Protein AF-W1Y6Z7-F1 (afdb_monomer_lite)

Organism: NCBI:txid408170

pLDDT: mean 93.5, std 11.77, range [43.53, 98.75]

Foldseek 3Di:
DCPPVNLVVVVCCLAVPQVVCCVPPVDRPVFPDDDLVLFWTWHDDPPDQQDIDIDGSDDDSFPPRCLVVDPPRHPSVVVVLVVSVSSCVSVVHDDDSVNDDDDGDDPVD

InterPro domains:
  IPR003763 CDP-diacylglycerol pyrophosphatase [PF02611] (7-109)
  IPR036265 HIT-like superfamily [G3DSA:3.30.428.30] (1-109)
  IPR036265 HIT-like superfamily [SSF54197] (7-109)

Sequence (109 aa):
KLTGEESDTLRKIVLEECLPNQQQNQNPSPCAEVKPNAGYVVLKDLNGPLQYLLMPTYRINGTESPLLTDPSTPNFFWLAWQARDFMSKKYGQSVPDRAVSLAINSRTG

Secondary structure (DSSP, 8-state):
---HHHHHHHHHIIIIIIHHHHHHHS--TTSSEEEGGGTEEEEE-SSSSS-EEEEESS---STT-GGGGSTTS--HHHHHHHTTHHHHHHHTSPPPGGG-------TT-

Structure (mmCIF, N/CA/C/O backbone):
data_AF-W1Y6Z7-F1
#
_entry.id   AF-W1Y6Z7-F1
#
loop_
_atom_site.group_PDB
_atom_site.id
_atom_site.type_symbol
_atom_site.label_atom_id
_atom_site.label_alt_id
_atom_site.label_comp_id
_atom_site.label_asym_id
_atom_site.label_entity_id
_atom_site.label_seq_id
_atom_site.pdbx_PDB_ins_code
_atom_site.Cartn_x
_atom_site.Cartn_y
_atom_site.Cartn_z
_atom_site.occupancy
_atom_site.B_iso_or_equiv
_atom_site.auth_seq_id
_atom_site.auth_comp_id
_atom_site.auth_asym_id
_atom_site.auth_atom_id
_atom_site.pdbx_PDB_model_num
ATOM 1 N N . LYS A 1 1 ? -8.276 14.444 -13.004 1.00 43.53 1 LYS A N 1
ATOM 2 C CA . LYS A 1 1 ? -6.934 14.436 -13.631 1.00 43.53 1 LYS A CA 1
ATOM 3 C C . LYS A 1 1 ? -5.960 14.725 -12.508 1.00 43.53 1 LYS A C 1
ATOM 5 O O . LYS A 1 1 ? -5.993 15.850 -12.034 1.00 43.53 1 LYS A O 1
ATOM 10 N N . LEU A 1 2 ? -5.217 13.726 -12.030 1.00 45.16 2 LEU A N 1
ATOM 11 C CA . LEU A 1 2 ? -4.187 13.998 -11.031 1.00 45.16 2 LEU A CA 1
ATOM 12 C C . LEU A 1 2 ? -3.097 14.816 -11.732 1.00 45.16 2 LEU A C 1
ATOM 14 O O . LEU A 1 2 ? -2.605 14.396 -12.783 1.00 45.16 2 LEU A O 1
ATOM 18 N N . THR A 1 3 ? -2.805 16.023 -11.260 1.00 46.84 3 THR A N 1
ATOM 19 C CA . THR A 1 3 ? -1.726 16.834 -11.847 1.00 46.84 3 THR A CA 1
ATOM 20 C C . THR A 1 3 ? -0.374 16.222 -11.465 1.00 46.84 3 THR A C 1
ATOM 22 O O . THR A 1 3 ? -0.271 15.443 -10.517 1.00 46.84 3 THR A O 1
ATOM 25 N N . GLY A 1 4 ? 0.693 16.541 -12.205 1.00 51.59 4 GLY A N 1
ATOM 26 C CA . GLY A 1 4 ? 2.041 16.035 -11.898 1.00 51.59 4 GLY A CA 1
ATOM 27 C C . GLY A 1 4 ? 2.518 16.348 -10.469 1.00 51.59 4 GLY A C 1
ATOM 28 O O . GLY A 1 4 ? 3.383 15.642 -9.961 1.00 51.59 4 GLY A O 1
ATOM 29 N N . GLU A 1 5 ? 1.920 17.347 -9.810 1.00 50.38 5 GLU A N 1
ATOM 30 C CA . GLU A 1 5 ? 2.163 17.695 -8.405 1.00 50.38 5 GLU A CA 1
ATOM 31 C C . GLU A 1 5 ? 1.537 16.696 -7.420 1.00 50.38 5 GLU A C 1
ATOM 33 O O . GLU A 1 5 ? 2.217 16.268 -6.492 1.00 50.38 5 GLU A O 1
ATOM 38 N N . GLU A 1 6 ? 0.298 16.235 -7.639 1.00 56.53 6 GLU A N 1
ATOM 39 C CA . GLU A 1 6 ? -0.345 15.236 -6.762 1.00 56.53 6 GLU A CA 1
ATOM 40 C C . GLU A 1 6 ? 0.364 13.873 -6.831 1.00 56.53 6 GLU A C 1
ATOM 42 O O . GLU A 1 6 ? 0.479 13.165 -5.825 1.00 56.53 6 GLU A O 1
ATOM 47 N N . SER A 1 7 ? 0.909 13.524 -8.006 1.00 60.12 7 SER A N 1
ATOM 48 C CA . SER A 1 7 ? 1.762 12.339 -8.163 1.00 60.12 7 SER A CA 1
ATOM 49 C C . SER A 1 7 ? 3.034 12.420 -7.316 1.00 60.12 7 SER A C 1
ATOM 51 O O . SER A 1 7 ? 3.538 11.380 -6.884 1.00 60.12 7 SER A O 1
ATOM 53 N N . ASP A 1 8 ? 3.564 13.621 -7.082 1.00 80.81 8 ASP A N 1
ATOM 54 C CA . ASP A 1 8 ? 4.743 13.810 -6.245 1.00 80.81 8 ASP A CA 1
ATOM 55 C C . ASP A 1 8 ? 4.389 13.782 -4.755 1.00 80.81 8 ASP A C 1
ATOM 57 O O . ASP A 1 8 ? 5.130 13.206 -3.961 1.00 80.81 8 ASP A O 1
ATOM 61 N N . THR A 1 9 ? 3.217 14.301 -4.373 1.00 90.62 9 THR A N 1
ATOM 62 C CA . THR A 1 9 ? 2.732 14.262 -2.986 1.00 90.62 9 THR A CA 1
ATOM 63 C C . THR A 1 9 ? 2.571 12.834 -2.471 1.00 90.62 9 THR A C 1
ATOM 65 O O . THR A 1 9 ? 3.124 12.500 -1.425 1.00 90.62 9 THR A O 1
ATOM 68 N N . LEU A 1 10 ? 1.865 11.962 -3.203 1.00 91.94 10 LEU A N 1
ATOM 69 C CA . LEU A 1 10 ? 1.700 10.564 -2.784 1.00 91.94 10 LEU A CA 1
ATOM 70 C C . LEU A 1 10 ? 3.049 9.851 -2.676 1.00 91.94 10 LEU A C 1
ATOM 72 O O . LEU A 1 10 ? 3.301 9.128 -1.714 1.00 91.94 10 LEU A O 1
ATOM 76 N N . ARG A 1 11 ? 3.947 10.096 -3.635 1.00 93.50 11 ARG A N 1
ATOM 77 C CA . ARG A 1 11 ? 5.296 9.530 -3.619 1.00 93.50 11 ARG A CA 1
ATOM 78 C C . ARG A 1 11 ? 6.084 9.980 -2.386 1.00 93.50 11 ARG A C 1
ATOM 80 O O . ARG A 1 11 ? 6.720 9.136 -1.759 1.00 93.50 11 ARG A O 1
ATOM 87 N N . LYS A 1 12 ? 6.031 11.268 -2.034 1.00 95.44 12 LYS A N 1
ATOM 88 C CA . LYS A 1 12 ? 6.672 11.823 -0.833 1.00 95.44 12 LYS A CA 1
ATOM 89 C C . LYS A 1 12 ? 6.140 11.172 0.436 1.00 95.44 12 LYS A C 1
ATOM 91 O O . LYS A 1 12 ? 6.931 10.644 1.206 1.00 95.44 12 LYS A O 1
ATOM 96 N N . ILE A 1 13 ? 4.819 11.077 0.589 1.00 96.62 13 ILE A N 1
ATOM 97 C CA . ILE A 1 13 ? 4.203 10.416 1.750 1.00 96.62 13 ILE A CA 1
ATOM 98 C C . ILE A 1 13 ? 4.741 8.987 1.911 1.00 96.62 13 ILE A C 1
ATOM 100 O O . ILE A 1 13 ? 5.135 8.583 3.002 1.00 96.62 13 ILE A O 1
ATOM 104 N N . VAL A 1 14 ? 4.809 8.207 0.829 1.00 97.19 14 VAL A N 1
ATOM 105 C CA . VAL A 1 14 ? 5.286 6.820 0.925 1.00 97.19 14 VAL A CA 1
ATOM 106 C C . VAL A 1 14 ? 6.778 6.739 1.241 1.00 97.19 14 VAL A C 1
ATOM 108 O O . VAL A 1 14 ? 7.170 5.997 2.143 1.00 97.19 14 VAL A O 1
ATOM 111 N N . LEU A 1 15 ? 7.610 7.454 0.482 1.00 96.88 15 LEU A N 1
ATOM 112 C CA . LEU A 1 15 ? 9.064 7.272 0.503 1.00 96.88 15 LEU A CA 1
ATOM 113 C C . LEU A 1 15 ? 9.768 8.085 1.593 1.00 96.88 15 LEU A C 1
ATOM 115 O O . LEU A 1 15 ? 10.850 7.693 2.022 1.00 96.88 15 LEU A O 1
ATOM 119 N N . GLU A 1 16 ? 9.174 9.192 2.031 1.00 97.25 16 GLU A N 1
ATOM 120 C CA . GLU A 1 16 ? 9.782 10.144 2.968 1.00 97.25 16 GLU A CA 1
ATOM 121 C C . GLU A 1 16 ? 9.101 10.128 4.345 1.00 97.25 16 GLU A C 1
ATOM 123 O O . GLU A 1 16 ? 9.738 10.494 5.329 1.00 97.25 16 GLU A O 1
ATOM 128 N N . GLU A 1 17 ? 7.862 9.632 4.453 1.00 97.94 17 GLU A N 1
ATOM 129 C CA . GLU A 1 17 ? 7.151 9.539 5.737 1.00 97.94 17 GLU A CA 1
ATOM 130 C C . GLU A 1 17 ? 6.893 8.086 6.155 1.00 97.94 17 GLU A C 1
ATOM 132 O O . GLU A 1 17 ? 7.482 7.610 7.126 1.00 97.94 17 GLU A O 1
ATOM 137 N N . CYS A 1 18 ? 6.062 7.344 5.414 1.00 98.38 18 CYS A N 1
ATOM 138 C CA . CYS A 1 18 ? 5.634 6.001 5.814 1.00 98.38 18 CYS A CA 1
ATOM 139 C C . CYS A 1 18 ? 6.805 5.014 5.920 1.00 98.38 18 CYS A C 1
ATOM 141 O O . CYS A 1 18 ? 6.946 4.308 6.921 1.00 98.38 18 CYS A O 1
ATOM 143 N N . LEU A 1 19 ? 7.646 4.939 4.883 1.00 98.19 19 LEU A N 1
ATOM 144 C CA . LEU A 1 19 ? 8.749 3.984 4.840 1.00 98.19 19 LEU A CA 1
ATOM 145 C C . LEU A 1 19 ? 9.832 4.294 5.894 1.00 98.19 19 LEU A C 1
ATOM 147 O O . LEU A 1 19 ? 10.178 3.374 6.644 1.00 98.19 19 LEU A O 1
ATOM 151 N N . PRO A 1 20 ? 10.326 5.542 6.041 1.00 98.38 20 PRO A N 1
ATOM 152 C CA . PRO A 1 20 ? 11.291 5.868 7.089 1.00 98.38 20 PRO A CA 1
ATOM 153 C C . PRO A 1 20 ? 10.733 5.675 8.501 1.00 98.38 20 PRO A C 1
ATOM 155 O O . PRO A 1 20 ? 11.422 5.103 9.346 1.00 98.38 20 PRO A O 1
ATOM 158 N N . ASN A 1 21 ? 9.480 6.072 8.762 1.00 98.50 21 ASN A N 1
ATOM 159 C CA . ASN A 1 21 ? 8.868 5.911 10.083 1.00 98.50 21 ASN A CA 1
ATOM 160 C C . ASN A 1 21 ? 8.695 4.428 10.455 1.00 98.50 21 ASN A C 1
ATOM 162 O O . ASN A 1 21 ? 8.979 4.024 11.586 1.00 98.50 21 ASN A O 1
ATOM 166 N N . GLN A 1 22 ? 8.335 3.582 9.483 1.00 98.50 22 GLN A N 1
ATOM 167 C CA . GLN A 1 22 ? 8.267 2.138 9.691 1.00 98.50 22 GLN A CA 1
ATOM 168 C C . GLN A 1 22 ? 9.643 1.542 10.010 1.00 98.50 22 GLN A C 1
ATOM 170 O O . GLN A 1 22 ? 9.741 0.653 10.857 1.00 98.50 22 GLN A O 1
ATOM 175 N N . GLN A 1 23 ? 10.699 1.988 9.331 1.00 97.94 23 GLN A N 1
ATOM 176 C CA . GLN A 1 23 ? 12.050 1.459 9.533 1.00 97.94 23 GLN A CA 1
ATOM 177 C C . GLN A 1 23 ? 12.657 1.901 10.866 1.00 97.94 23 GLN A C 1
ATOM 179 O O . GLN A 1 23 ? 13.310 1.101 11.530 1.00 97.94 23 GLN A O 1
ATOM 184 N N . GLN A 1 24 ? 12.437 3.156 11.257 1.00 98.12 24 GLN A N 1
ATOM 185 C CA . GLN A 1 24 ? 13.047 3.745 12.451 1.00 98.12 24 GLN A CA 1
ATOM 186 C C . GLN A 1 24 ? 12.257 3.432 13.723 1.00 98.12 24 GLN A C 1
ATOM 188 O O . GLN A 1 24 ? 12.841 3.077 14.741 1.00 98.12 24 GLN A O 1
ATOM 193 N N . ASN A 1 25 ? 10.928 3.534 13.654 1.00 98.25 25 ASN A N 1
ATOM 194 C CA . ASN A 1 25 ? 10.059 3.538 14.833 1.00 98.25 25 ASN A CA 1
ATOM 195 C C . ASN A 1 25 ? 9.072 2.367 14.855 1.00 98.25 25 ASN A C 1
ATOM 197 O O . ASN A 1 25 ? 8.218 2.304 15.735 1.00 98.25 25 ASN A O 1
ATOM 201 N N . GLN A 1 26 ? 9.139 1.472 13.863 1.00 98.06 26 GLN A N 1
ATOM 202 C CA . GLN A 1 26 ? 8.154 0.406 13.657 1.00 98.06 26 GLN A CA 1
ATOM 203 C C . GLN A 1 26 ? 6.710 0.923 13.538 1.00 98.06 26 GLN A C 1
ATOM 205 O O . GLN A 1 26 ? 5.757 0.202 13.829 1.00 98.06 26 GLN A O 1
ATOM 210 N N . ASN A 1 27 ? 6.549 2.170 13.087 1.00 98.38 27 ASN A N 1
ATOM 211 C CA . ASN A 1 27 ? 5.266 2.850 13.009 1.00 98.38 27 ASN A CA 1
ATOM 212 C C . ASN A 1 27 ? 4.919 3.156 11.542 1.00 98.38 27 ASN A C 1
ATOM 214 O O . ASN A 1 27 ? 5.657 3.901 10.899 1.00 98.38 27 ASN A O 1
ATOM 218 N N . PRO A 1 28 ? 3.808 2.623 11.002 1.00 98.19 28 PRO A N 1
ATOM 219 C CA . PRO A 1 28 ? 3.448 2.832 9.603 1.00 98.19 28 PRO A CA 1
ATOM 220 C C . PRO A 1 28 ? 2.874 4.229 9.318 1.00 98.19 28 PRO A C 1
ATOM 222 O O . PRO A 1 28 ? 2.774 4.600 8.151 1.00 98.19 28 PRO A O 1
ATOM 225 N N . SER A 1 29 ? 2.495 5.005 10.342 1.00 97.69 29 SER A N 1
ATOM 226 C CA . SER A 1 29 ? 1.835 6.307 10.179 1.00 97.69 29 SER A CA 1
ATOM 227 C C . SER A 1 29 ? 2.658 7.257 9.292 1.00 97.69 29 SER A C 1
ATOM 229 O O . SER A 1 29 ? 3.863 7.381 9.527 1.00 97.69 29 SER A O 1
ATOM 231 N N . PRO A 1 30 ? 2.038 7.959 8.319 1.00 97.31 30 PRO A N 1
ATOM 232 C CA . PRO A 1 30 ? 0.587 8.112 8.105 1.00 97.31 30 PRO A CA 1
ATOM 233 C C . PRO A 1 30 ? -0.093 6.972 7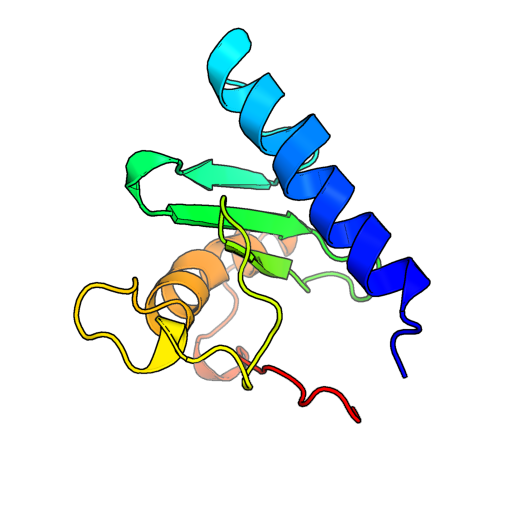.323 1.00 97.31 30 PRO A C 1
ATOM 235 O O . PRO A 1 30 ? -1.315 6.975 7.163 1.00 97.31 30 PRO A O 1
ATOM 238 N N . CYS A 1 31 ? 0.661 5.987 6.840 1.00 98.50 31 CYS A N 1
ATOM 239 C CA . CYS A 1 31 ? 0.096 4.802 6.209 1.00 98.50 31 CYS A CA 1
ATOM 240 C C . CYS A 1 31 ? -0.591 3.904 7.251 1.00 98.50 31 CYS A C 1
ATOM 242 O O . CYS A 1 31 ? -0.233 3.865 8.429 1.00 98.50 31 CYS A O 1
ATOM 244 N N . ALA A 1 32 ? -1.593 3.152 6.804 1.00 98.50 32 ALA A N 1
ATOM 245 C CA . ALA A 1 32 ? -2.249 2.137 7.621 1.00 98.50 32 ALA A CA 1
ATOM 246 C C . ALA A 1 32 ? -1.366 0.888 7.784 1.00 98.50 32 ALA A C 1
ATOM 248 O O . ALA A 1 32 ? -1.440 0.209 8.805 1.00 98.50 32 ALA A O 1
ATOM 249 N N . GLU A 1 33 ? -0.526 0.595 6.788 1.00 98.75 33 GLU A N 1
ATOM 250 C CA . GLU A 1 33 ? 0.444 -0.497 6.823 1.00 98.75 33 GLU A CA 1
ATOM 251 C C . GLU A 1 33 ? 1.622 -0.220 5.887 1.00 98.75 33 GLU A C 1
ATOM 253 O O . GLU A 1 33 ? 1.458 0.369 4.819 1.00 98.75 33 GLU A O 1
ATOM 258 N N . VAL A 1 34 ? 2.810 -0.677 6.283 1.00 98.75 34 VAL A N 1
ATOM 259 C CA . VAL A 1 34 ? 4.038 -0.611 5.487 1.00 98.75 34 VAL A CA 1
ATOM 260 C C . VAL A 1 34 ? 4.716 -1.979 5.543 1.00 98.75 34 VAL A C 1
ATOM 262 O O . VAL A 1 34 ? 5.017 -2.492 6.622 1.00 98.75 34 VAL A O 1
ATOM 265 N N . LYS A 1 35 ? 4.966 -2.592 4.382 1.00 98.25 35 LYS A N 1
ATOM 266 C CA . LYS A 1 35 ? 5.642 -3.893 4.253 1.00 98.25 35 LYS A CA 1
ATOM 267 C C . LYS A 1 35 ? 6.842 -3.767 3.316 1.00 98.25 35 LYS A C 1
ATOM 269 O O . LYS A 1 35 ? 6.744 -4.160 2.153 1.00 98.25 35 LYS A O 1
ATOM 274 N N . PRO A 1 36 ? 8.000 -3.285 3.807 1.00 96.94 36 PRO A N 1
ATOM 275 C CA . PRO A 1 36 ? 9.170 -3.043 2.961 1.00 96.94 36 PRO A CA 1
ATOM 276 C C . PRO A 1 36 ? 9.627 -4.304 2.220 1.00 96.94 36 PRO A C 1
ATOM 278 O O . PRO A 1 36 ? 9.879 -4.261 1.023 1.00 96.94 36 PRO A O 1
ATOM 281 N N . ASN A 1 37 ? 9.628 -5.449 2.910 1.00 95.88 37 ASN A N 1
ATOM 282 C CA . ASN A 1 37 ? 10.052 -6.733 2.342 1.00 95.88 37 ASN A CA 1
ATOM 283 C C . ASN A 1 37 ? 9.093 -7.273 1.269 1.00 95.88 37 ASN A C 1
ATOM 285 O O . ASN A 1 37 ? 9.505 -8.060 0.427 1.00 95.88 37 ASN A O 1
ATOM 289 N N . ALA A 1 38 ? 7.818 -6.873 1.311 1.00 96.62 38 ALA A N 1
ATOM 290 C CA . ALA A 1 38 ? 6.824 -7.222 0.295 1.00 96.62 38 ALA A CA 1
ATOM 291 C C . ALA A 1 38 ? 6.656 -6.118 -0.765 1.00 96.62 38 ALA A C 1
ATOM 293 O O . ALA A 1 38 ? 5.873 -6.278 -1.699 1.00 96.62 38 ALA A O 1
ATOM 294 N N . GLY A 1 39 ? 7.371 -4.998 -0.620 1.00 97.38 39 GLY A N 1
ATOM 295 C CA . GLY A 1 39 ? 7.428 -3.934 -1.611 1.00 97.38 39 GLY A CA 1
ATOM 296 C C . GLY A 1 39 ? 6.230 -2.984 -1.648 1.00 97.38 39 GLY A C 1
ATOM 297 O O . GLY A 1 39 ? 6.068 -2.320 -2.668 1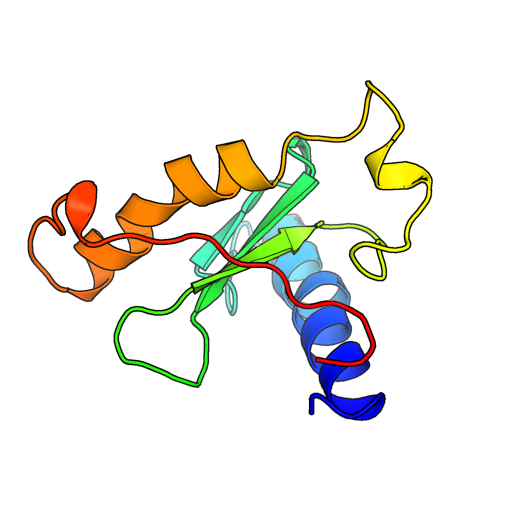.00 97.38 39 GLY A O 1
ATOM 298 N N . TYR A 1 40 ? 5.379 -2.904 -0.614 1.00 98.56 40 TYR A N 1
ATOM 299 C CA . TYR A 1 40 ? 4.160 -2.078 -0.660 1.00 98.56 40 TYR A CA 1
ATOM 300 C C . TYR A 1 40 ? 3.797 -1.380 0.659 1.00 98.56 40 TYR A C 1
ATOM 302 O O . TYR A 1 40 ? 4.261 -1.745 1.742 1.00 98.56 40 TYR A O 1
ATOM 310 N N . VAL A 1 41 ? 2.918 -0.385 0.545 1.00 98.75 41 VAL A N 1
ATOM 311 C CA . VAL A 1 41 ? 2.210 0.279 1.644 1.00 98.75 41 VAL A CA 1
ATOM 312 C C . VAL A 1 41 ? 0.710 0.324 1.367 1.00 98.75 41 VAL A C 1
ATOM 314 O O . VAL A 1 41 ? 0.290 0.282 0.209 1.00 98.75 41 VAL A O 1
ATOM 317 N N . VAL A 1 42 ? -0.087 0.472 2.424 1.00 98.69 42 VAL A N 1
ATOM 318 C CA . VAL A 1 42 ? -1.518 0.786 2.345 1.00 98.69 42 VAL A CA 1
ATOM 319 C C . VAL A 1 42 ? -1.759 2.151 2.975 1.00 98.69 42 VAL A C 1
ATOM 321 O O . VAL A 1 42 ? -1.476 2.351 4.154 1.00 98.69 42 VAL A O 1
ATOM 324 N N . LEU A 1 43 ? -2.304 3.091 2.207 1.00 98.50 43 LEU A N 1
ATOM 325 C CA . LEU A 1 43 ? -2.587 4.463 2.631 1.00 98.50 43 LEU A CA 1
ATOM 326 C C . LEU A 1 43 ? -4.096 4.728 2.579 1.00 98.50 43 LEU A C 1
ATOM 328 O O . LEU A 1 43 ? -4.754 4.370 1.605 1.00 98.50 43 LEU A O 1
ATOM 332 N N . LYS A 1 44 ? -4.666 5.362 3.611 1.00 98.19 44 LYS A N 1
ATOM 333 C CA . LYS A 1 44 ? -6.064 5.816 3.556 1.00 98.19 44 LYS A CA 1
ATOM 334 C C . LYS A 1 44 ? -6.159 6.995 2.586 1.00 98.19 44 LYS A C 1
ATOM 336 O O . LYS A 1 44 ? -5.459 7.984 2.765 1.00 98.19 44 LYS A O 1
ATOM 341 N N . ASP A 1 45 ? -7.042 6.900 1.596 1.00 95.81 45 ASP A N 1
ATOM 342 C CA . ASP A 1 45 ? -7.283 8.007 0.666 1.00 95.81 45 ASP A CA 1
ATOM 343 C C . ASP A 1 45 ? -7.995 9.166 1.384 1.00 95.81 45 ASP A C 1
ATOM 345 O O . ASP A 1 45 ? -8.762 8.947 2.326 1.00 95.81 45 ASP A O 1
ATOM 349 N N . LEU A 1 46 ? -7.772 10.399 0.946 1.00 91.38 46 LEU A N 1
ATOM 350 C CA . LEU A 1 46 ? -8.532 11.547 1.445 1.00 91.38 46 LEU A CA 1
ATOM 351 C C . LEU A 1 46 ? -9.970 11.532 0.910 1.00 91.38 46 LEU A C 1
ATOM 353 O O . LEU A 1 46 ? -10.893 11.998 1.575 1.00 91.38 46 LEU A O 1
ATOM 357 N N . ASN A 1 47 ? -10.166 10.949 -0.270 1.00 93.12 47 ASN A N 1
ATOM 358 C CA . ASN A 1 47 ? -11.450 10.821 -0.931 1.00 93.12 47 ASN A CA 1
ATOM 359 C C . ASN A 1 47 ? -12.131 9.515 -0.529 1.00 93.12 47 ASN A C 1
ATOM 361 O O . ASN A 1 47 ? -11.518 8.454 -0.513 1.00 93.12 47 ASN A O 1
ATOM 365 N N . GLY A 1 48 ? -13.427 9.583 -0.233 1.00 93.88 48 GLY A N 1
ATOM 366 C CA . GLY A 1 48 ? -14.251 8.412 0.055 1.00 93.88 48 GLY A CA 1
ATOM 367 C C . GLY A 1 48 ? -14.056 7.827 1.469 1.00 93.88 48 GLY A C 1
ATOM 368 O O . GLY A 1 48 ? -12.941 7.746 1.991 1.00 93.88 48 GLY A O 1
ATOM 369 N N . PRO A 1 49 ? -15.133 7.354 2.119 1.00 96.88 49 PRO A N 1
ATOM 370 C CA . PRO A 1 49 ? -15.080 6.896 3.510 1.00 96.88 49 PRO A CA 1
ATOM 371 C C . PRO A 1 49 ? -14.224 5.634 3.693 1.00 96.88 49 PRO A C 1
ATOM 373 O O . 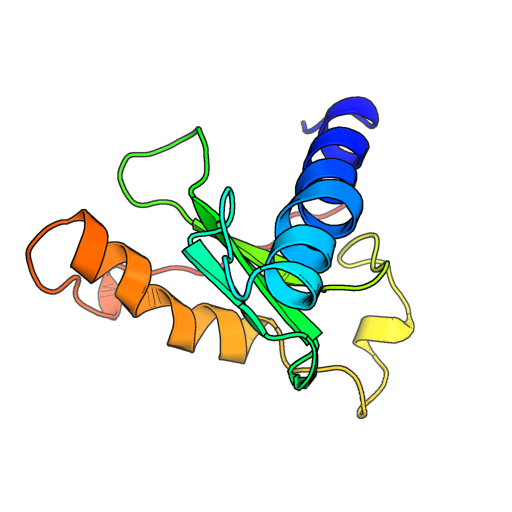PRO A 1 49 ? -13.549 5.493 4.712 1.00 96.88 49 PRO A O 1
ATOM 376 N N . LEU A 1 50 ? -14.217 4.745 2.695 1.00 98.19 50 LEU A N 1
ATOM 377 C CA . LEU A 1 50 ? -13.578 3.424 2.759 1.00 98.19 50 LEU A CA 1
ATOM 378 C C . LEU A 1 50 ? -12.492 3.215 1.698 1.00 98.19 50 LEU A C 1
ATOM 380 O O . LEU A 1 50 ? -11.990 2.109 1.561 1.00 98.19 50 LEU A O 1
ATOM 384 N N . GLN A 1 51 ? -12.126 4.244 0.936 1.00 98.38 51 GLN A N 1
ATOM 385 C CA . GLN A 1 51 ? -11.111 4.110 -0.107 1.00 98.38 51 GLN A CA 1
ATOM 386 C C . GLN A 1 51 ? -9.704 4.074 0.498 1.00 98.38 51 GLN A C 1
ATOM 388 O O . GLN A 1 51 ? -9.358 4.903 1.347 1.00 98.38 51 GLN A O 1
ATOM 393 N N . TYR A 1 52 ? -8.904 3.125 0.025 1.00 98.56 52 TYR A N 1
ATOM 394 C CA . TYR A 1 52 ? -7.494 2.957 0.353 1.00 98.56 52 TYR A CA 1
ATOM 395 C C . TYR A 1 52 ? -6.684 2.836 -0.937 1.00 98.56 52 TYR A C 1
ATOM 397 O O . TYR A 1 52 ? -7.174 2.324 -1.942 1.00 98.56 52 TYR A O 1
ATOM 405 N N . LEU A 1 53 ? -5.438 3.291 -0.884 1.00 98.25 53 LEU A N 1
ATOM 406 C CA . LEU A 1 53 ? -4.459 3.182 -1.953 1.00 98.25 53 LEU A CA 1
ATOM 407 C C . LEU A 1 53 ? -3.413 2.143 -1.558 1.00 98.25 53 LEU A C 1
ATOM 409 O O . LEU A 1 53 ? -2.885 2.193 -0.446 1.00 98.25 53 LEU A O 1
ATOM 413 N N . LEU A 1 54 ? -3.085 1.237 -2.479 1.00 98.50 54 LEU A N 1
ATOM 414 C CA . LEU A 1 54 ? -1.893 0.403 -2.375 1.00 98.50 54 LEU A CA 1
ATOM 415 C C . LEU A 1 54 ? -0.819 0.968 -3.298 1.00 98.50 54 LEU A C 1
ATOM 417 O O . LEU A 1 54 ? -1.052 1.136 -4.493 1.00 98.50 54 LEU A O 1
ATOM 421 N N . MET A 1 55 ? 0.350 1.266 -2.737 1.00 97.75 55 MET A N 1
ATOM 422 C CA . MET A 1 55 ? 1.460 1.881 -3.464 1.00 97.75 55 MET A CA 1
ATOM 423 C C . MET A 1 55 ? 2.770 1.146 -3.174 1.00 97.75 55 MET A C 1
ATOM 425 O O . MET A 1 55 ? 2.936 0.619 -2.074 1.00 97.75 55 MET A O 1
ATOM 429 N N . PRO A 1 56 ? 3.712 1.098 -4.127 1.00 97.69 56 PRO A N 1
ATOM 430 C CA . PRO A 1 56 ? 4.997 0.450 -3.916 1.00 97.69 56 PRO A CA 1
ATOM 431 C C . PRO A 1 56 ? 5.891 1.250 -2.963 1.00 97.69 56 PRO A C 1
ATOM 433 O O . PRO A 1 56 ? 5.860 2.478 -2.950 1.00 97.69 56 PRO A O 1
ATOM 436 N N . THR A 1 57 ? 6.762 0.566 -2.220 1.00 97.19 57 THR A N 1
ATOM 437 C CA . THR A 1 57 ? 7.797 1.199 -1.370 1.00 97.19 57 THR A CA 1
ATOM 438 C C . THR A 1 57 ? 9.031 1.654 -2.160 1.00 97.19 57 THR A C 1
ATOM 440 O O . THR A 1 57 ? 10.073 1.955 -1.585 1.00 97.19 57 THR A O 1
ATOM 443 N N . TYR A 1 58 ? 8.941 1.668 -3.487 1.00 94.31 58 TYR A N 1
ATOM 444 C CA . TYR A 1 58 ? 9.986 2.078 -4.418 1.00 94.31 58 TYR A CA 1
ATOM 445 C C . TYR A 1 58 ? 9.346 2.691 -5.669 1.00 94.31 58 TYR A C 1
ATOM 447 O O . TYR A 1 58 ? 8.134 2.631 -5.868 1.00 94.31 58 TYR A O 1
ATOM 455 N N . ARG A 1 59 ? 10.151 3.338 -6.515 1.00 92.88 59 ARG A N 1
ATOM 456 C CA . ARG A 1 59 ? 9.630 4.131 -7.636 1.00 92.88 59 ARG A CA 1
ATOM 457 C C . ARG A 1 59 ? 9.077 3.249 -8.763 1.00 92.88 59 ARG A C 1
ATOM 459 O O . ARG A 1 59 ? 9.835 2.630 -9.500 1.00 92.88 59 ARG A O 1
ATOM 466 N N . ILE A 1 60 ? 7.757 3.289 -8.935 1.00 92.94 60 ILE A N 1
ATOM 467 C CA . ILE A 1 60 ? 7.010 2.858 -10.125 1.00 92.94 60 ILE A CA 1
ATOM 468 C C . ILE A 1 60 ? 6.040 3.997 -10.449 1.00 92.94 60 ILE A C 1
ATOM 470 O O .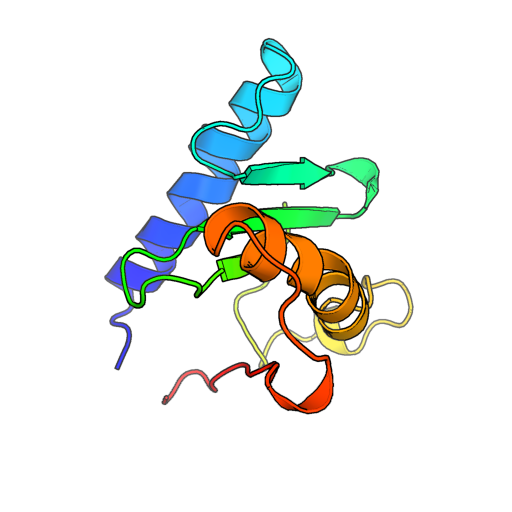 ILE A 1 60 ? 5.283 4.418 -9.579 1.00 92.94 60 ILE A O 1
ATOM 474 N N . ASN A 1 61 ? 6.089 4.529 -11.671 1.00 87.94 61 ASN A N 1
ATOM 475 C CA . ASN A 1 61 ? 5.338 5.746 -12.015 1.00 87.94 61 ASN A CA 1
ATOM 476 C C . ASN A 1 61 ? 3.867 5.497 -12.371 1.00 87.94 61 ASN A C 1
ATOM 478 O O . ASN A 1 61 ? 3.054 6.404 -12.224 1.00 87.94 61 ASN A O 1
ATOM 482 N N . GLY A 1 62 ? 3.523 4.276 -12.771 1.00 90.88 62 GLY A N 1
ATOM 483 C CA . GLY A 1 62 ? 2.171 3.931 -13.185 1.00 90.88 62 GLY A CA 1
ATOM 484 C C . GLY A 1 62 ? 2.157 2.713 -14.096 1.00 90.88 62 GLY A C 1
ATOM 485 O O . GLY A 1 62 ? 3.140 1.970 -14.178 1.00 90.88 62 GLY A O 1
ATOM 486 N N . THR A 1 63 ? 1.035 2.535 -14.795 1.00 93.81 63 THR A N 1
ATOM 487 C CA . THR A 1 63 ? 0.791 1.441 -15.752 1.00 93.81 63 THR A CA 1
ATOM 488 C C . THR A 1 63 ? 1.832 1.363 -16.870 1.00 93.81 63 THR A C 1
ATOM 490 O O . THR A 1 63 ? 2.026 0.309 -17.460 1.00 93.81 63 THR A O 1
ATOM 493 N N . GLU A 1 64 ? 2.498 2.476 -17.173 1.00 93.38 64 GLU A N 1
ATOM 494 C CA . GLU A 1 64 ? 3.531 2.595 -18.202 1.00 93.38 64 GLU A CA 1
ATOM 495 C C . GLU A 1 64 ? 4.913 2.095 -17.761 1.00 93.38 64 GLU A C 1
ATOM 497 O O . GLU A 1 64 ? 5.832 2.031 -18.576 1.00 93.38 64 GLU A O 1
ATOM 502 N N . SER A 1 65 ? 5.095 1.781 -16.475 1.00 95.44 65 SER A N 1
ATOM 503 C CA . SER A 1 65 ? 6.389 1.346 -15.959 1.00 95.44 65 SER A CA 1
ATOM 504 C C . SER A 1 65 ? 6.765 -0.035 -16.513 1.00 95.44 65 SER A C 1
ATOM 506 O O . SER A 1 65 ? 6.020 -0.992 -16.288 1.00 95.44 65 SER A O 1
ATOM 508 N N . PRO A 1 66 ? 7.946 -0.201 -17.143 1.00 95.56 66 PRO A N 1
ATOM 509 C CA . PRO A 1 66 ? 8.385 -1.502 -17.654 1.00 95.56 66 PRO A CA 1
ATOM 510 C C . PRO A 1 66 ? 8.568 -2.536 -16.536 1.00 95.56 66 PRO A C 1
ATOM 512 O O . PRO A 1 66 ? 8.411 -3.731 -16.778 1.00 95.56 66 PRO A O 1
ATOM 515 N N . LEU A 1 67 ? 8.811 -2.086 -15.296 1.00 95.56 67 LEU A N 1
ATOM 516 C CA . LEU A 1 67 ? 8.911 -2.962 -14.127 1.00 95.56 67 LEU A CA 1
ATOM 517 C C . LEU A 1 67 ? 7.650 -3.815 -13.939 1.00 95.56 67 LEU A C 1
ATOM 519 O O . LEU A 1 67 ? 7.752 -4.937 -13.466 1.00 95.56 67 LEU A O 1
ATOM 523 N N . LEU A 1 68 ? 6.469 -3.344 -14.351 1.00 95.12 68 LEU A N 1
ATOM 524 C CA . LEU A 1 68 ? 5.226 -4.114 -14.216 1.00 95.12 68 LEU A CA 1
ATOM 525 C C . LEU A 1 68 ? 5.163 -5.355 -15.122 1.00 95.12 68 LEU A C 1
ATOM 527 O O . LEU A 1 68 ? 4.293 -6.197 -14.926 1.00 95.12 68 LEU A O 1
ATOM 531 N N . THR A 1 69 ? 6.068 -5.472 -16.097 1.00 95.31 69 THR A N 1
ATOM 532 C CA . THR A 1 69 ? 6.190 -6.654 -16.970 1.00 95.31 69 THR A CA 1
ATOM 533 C C . THR A 1 69 ? 7.281 -7.627 -16.522 1.00 95.31 69 THR A C 1
ATOM 535 O O . THR A 1 69 ? 7.405 -8.710 -17.090 1.00 95.31 69 THR A O 1
ATOM 538 N N . ASP A 1 70 ? 8.058 -7.264 -15.499 1.00 97.00 70 ASP A N 1
ATOM 539 C CA . ASP A 1 70 ? 9.068 -8.137 -14.911 1.00 97.00 70 ASP A CA 1
ATOM 540 C C . ASP A 1 70 ? 8.386 -9.183 -14.003 1.00 97.00 70 ASP A C 1
ATOM 542 O O . ASP A 1 70 ? 7.644 -8.800 -13.093 1.00 97.00 70 ASP A O 1
ATOM 546 N N . PRO A 1 71 ? 8.619 -10.495 -14.199 1.00 96.00 71 PRO A N 1
ATOM 547 C CA . PRO A 1 71 ? 8.012 -11.541 -13.373 1.00 96.00 71 PRO A CA 1
ATOM 548 C C . PRO A 1 71 ? 8.458 -11.513 -11.901 1.00 96.00 71 PRO A C 1
ATOM 550 O O . PRO A 1 71 ? 7.812 -12.140 -11.064 1.00 96.00 71 PRO A O 1
ATOM 553 N N . SER A 1 72 ? 9.550 -10.816 -11.571 1.00 95.56 72 SER A N 1
ATOM 554 C CA . SER A 1 72 ? 9.999 -10.600 -10.191 1.00 95.56 72 SER A CA 1
ATOM 555 C C . SER A 1 72 ? 9.258 -9.462 -9.482 1.00 95.56 72 SER A C 1
ATOM 557 O O . SER A 1 72 ? 9.314 -9.367 -8.253 1.00 95.56 72 SER A O 1
ATOM 559 N N . THR A 1 73 ? 8.535 -8.615 -10.221 1.00 97.00 73 THR A N 1
ATOM 560 C CA . THR A 1 73 ? 7.753 -7.526 -9.632 1.00 97.00 73 THR A CA 1
ATOM 561 C C . THR A 1 73 ? 6.574 -8.084 -8.833 1.00 97.00 73 THR A C 1
ATOM 563 O O . THR A 1 73 ? 5.844 -8.950 -9.326 1.00 97.00 73 THR A O 1
ATOM 566 N N . PRO A 1 74 ? 6.327 -7.585 -7.605 1.00 97.31 74 PRO A N 1
ATOM 567 C CA . PRO A 1 74 ? 5.182 -7.998 -6.812 1.00 97.31 74 PRO A CA 1
ATOM 568 C C . PRO A 1 74 ? 3.862 -7.825 -7.565 1.00 97.31 74 PRO A C 1
ATOM 570 O O . PRO A 1 74 ? 3.613 -6.809 -8.216 1.00 97.31 74 PRO A O 1
ATOM 573 N N . ASN A 1 75 ? 2.960 -8.793 -7.409 1.00 97.81 75 ASN A N 1
ATOM 574 C CA . ASN A 1 75 ? 1.605 -8.678 -7.934 1.00 97.81 75 ASN A CA 1
ATOM 575 C C . ASN A 1 75 ? 0.790 -7.692 -7.077 1.00 97.81 75 ASN A C 1
ATOM 577 O O . ASN A 1 75 ? 0.086 -8.083 -6.143 1.00 97.81 75 ASN A O 1
ATOM 581 N N . PHE A 1 76 ? 0.892 -6.401 -7.395 1.00 98.06 76 PHE A N 1
ATOM 582 C CA . PHE A 1 76 ? 0.232 -5.332 -6.644 1.00 98.06 76 PHE A CA 1
ATOM 583 C C . PHE A 1 76 ? -1.295 -5.446 -6.632 1.00 98.06 76 PHE A C 1
ATOM 585 O O . PHE A 1 76 ? -1.910 -5.113 -5.623 1.00 98.06 76 PHE A O 1
ATOM 592 N N . PHE A 1 77 ? -1.917 -5.968 -7.695 1.00 98.06 77 PHE A N 1
ATOM 593 C CA . PHE A 1 77 ? -3.363 -6.211 -7.711 1.00 98.06 77 PHE A CA 1
ATOM 594 C C . PHE A 1 77 ? -3.769 -7.284 -6.701 1.00 98.06 77 PHE A C 1
ATOM 596 O O . PHE A 1 77 ? -4.747 -7.113 -5.976 1.00 98.06 77 PHE A O 1
ATOM 603 N N . TRP A 1 78 ? -2.998 -8.368 -6.601 1.00 98.38 78 TRP A N 1
ATOM 604 C CA . TRP A 1 78 ? -3.240 -9.390 -5.588 1.00 98.38 78 TRP A CA 1
ATOM 605 C C . TRP A 1 78 ? -3.036 -8.849 -4.171 1.00 98.38 78 TRP A C 1
ATOM 607 O O . TRP A 1 78 ? -3.873 -9.079 -3.300 1.00 98.38 78 TRP A O 1
ATOM 617 N N . LEU A 1 79 ? -1.968 -8.080 -3.944 1.00 98.56 79 LEU A N 1
ATOM 618 C CA . LEU A 1 79 ? -1.729 -7.421 -2.658 1.00 98.56 79 LEU A CA 1
ATOM 619 C C . LEU A 1 79 ? -2.874 -6.459 -2.301 1.00 98.56 79 LEU A C 1
ATOM 621 O O . LEU A 1 79 ? -3.326 -6.442 -1.158 1.00 98.56 79 LEU A O 1
ATOM 625 N N . ALA A 1 80 ? -3.407 -5.723 -3.279 1.00 98.56 80 ALA A N 1
ATOM 626 C CA . ALA A 1 80 ? -4.513 -4.792 -3.065 1.00 98.56 80 ALA A CA 1
ATOM 627 C C . ALA A 1 80 ? -5.814 -5.537 -2.745 1.00 98.56 80 ALA A C 1
ATOM 629 O O . ALA A 1 80 ? -6.581 -5.108 -1.885 1.00 98.56 80 ALA A O 1
ATOM 630 N N . TRP A 1 81 ? -6.024 -6.703 -3.362 1.00 98.62 81 TRP A N 1
ATOM 631 C CA . TRP A 1 81 ? -7.127 -7.586 -3.002 1.00 98.62 81 TRP A CA 1
ATOM 632 C C . TRP A 1 81 ? -7.022 -8.050 -1.549 1.00 98.62 81 TRP A C 1
ATOM 634 O O . TRP A 1 81 ? -8.015 -8.004 -0.828 1.00 98.62 81 TRP A O 1
ATOM 644 N N . GLN A 1 82 ? -5.836 -8.443 -1.072 1.00 98.31 82 GLN A N 1
ATOM 645 C CA . GLN A 1 82 ? -5.643 -8.796 0.343 1.00 98.31 82 GLN A CA 1
ATOM 646 C C . GLN A 1 82 ? -5.870 -7.594 1.275 1.00 98.31 82 GLN A C 1
ATOM 648 O O . GLN A 1 82 ? -6.473 -7.739 2.337 1.00 98.31 82 GLN A O 1
ATOM 653 N N . ALA A 1 83 ? -5.474 -6.393 0.848 1.00 98.38 83 ALA A N 1
ATOM 654 C CA . ALA A 1 83 ? -5.656 -5.155 1.601 1.00 98.38 83 ALA A CA 1
ATOM 655 C C . ALA A 1 83 ? -7.124 -4.689 1.725 1.00 98.38 83 ALA A C 1
ATOM 657 O O . ALA A 1 83 ? -7.399 -3.758 2.483 1.00 98.38 83 ALA A O 1
ATOM 658 N N . ARG A 1 84 ? -8.098 -5.333 1.060 1.00 98.38 84 ARG A N 1
ATOM 659 C CA . ARG A 1 84 ? -9.528 -4.975 1.179 1.00 98.38 84 ARG A CA 1
ATOM 660 C C . ARG A 1 84 ? -10.062 -5.026 2.614 1.00 98.38 84 ARG A C 1
ATOM 662 O O . ARG A 1 84 ? -11.020 -4.334 2.941 1.00 98.38 84 ARG A O 1
ATOM 669 N N . ASP A 1 85 ? -9.412 -5.786 3.494 1.00 98.12 85 ASP A N 1
ATOM 670 C CA . ASP A 1 85 ? -9.753 -5.845 4.917 1.00 98.12 85 ASP A CA 1
ATOM 671 C C . ASP A 1 85 ? -9.624 -4.483 5.631 1.00 98.12 85 ASP A C 1
ATOM 673 O O . ASP A 1 85 ? -10.360 -4.206 6.579 1.00 98.12 85 ASP A O 1
ATOM 677 N N . PHE A 1 86 ? -8.775 -3.569 5.140 1.00 98.56 86 PHE A N 1
ATOM 678 C CA . PHE A 1 86 ? -8.733 -2.191 5.647 1.00 98.56 86 PHE A CA 1
ATOM 679 C C . PHE A 1 86 ? -10.067 -1.455 5.460 1.00 98.56 86 PHE A C 1
ATOM 681 O O . PHE A 1 86 ? -10.442 -0.650 6.316 1.00 98.56 86 PHE A O 1
ATOM 688 N N . MET A 1 87 ? -10.825 -1.774 4.403 1.00 98.56 87 MET A N 1
ATOM 689 C CA . MET A 1 87 ? -12.173 -1.237 4.199 1.00 98.56 87 MET A CA 1
ATOM 690 C C . MET A 1 87 ? -13.120 -1.730 5.297 1.00 98.56 87 MET A C 1
ATOM 692 O O . MET A 1 87 ? -13.798 -0.919 5.921 1.00 98.56 87 MET A O 1
ATOM 696 N N . SER A 1 88 ? -13.117 -3.036 5.585 1.00 98.31 88 SER A N 1
ATOM 697 C CA . SER A 1 88 ? -13.931 -3.644 6.649 1.00 98.31 88 SER A CA 1
ATOM 698 C C . SER A 1 88 ? -13.594 -3.075 8.028 1.00 98.31 88 SER A C 1
ATOM 700 O O . SER A 1 88 ? -14.486 -2.660 8.767 1.00 98.31 88 SER A O 1
ATOM 702 N N . LYS A 1 89 ? -12.298 -2.963 8.352 1.00 98.12 89 LYS A N 1
ATOM 703 C CA . LYS A 1 89 ? -11.820 -2.344 9.600 1.00 98.12 89 LYS A CA 1
ATOM 704 C C . LYS A 1 89 ? -12.324 -0.913 9.755 1.00 98.12 8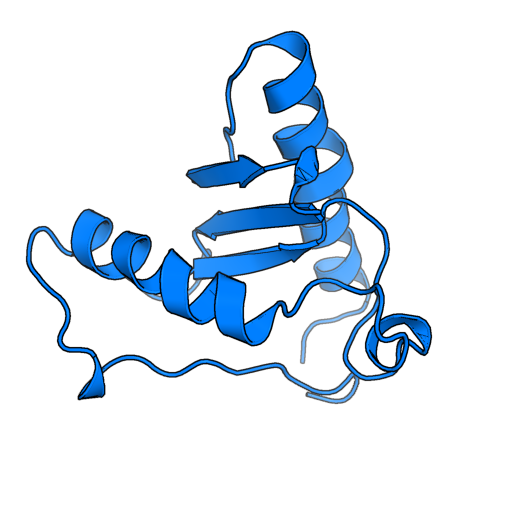9 LYS A C 1
ATOM 706 O O . LYS A 1 89 ? -12.790 -0.542 10.827 1.00 98.12 89 LYS A O 1
ATOM 711 N N . LYS A 1 90 ? -12.256 -0.110 8.688 1.00 98.00 90 LYS A N 1
ATOM 712 C CA . LYS A 1 90 ? -12.728 1.280 8.712 1.00 98.00 90 LYS A CA 1
ATOM 713 C C . LYS A 1 90 ? -14.250 1.382 8.779 1.00 98.00 90 LYS A C 1
ATOM 715 O O . LYS A 1 90 ? -14.762 2.307 9.402 1.00 98.00 90 LYS A O 1
ATOM 720 N N . TYR A 1 91 ? -14.955 0.452 8.141 1.00 98.06 91 TYR A N 1
ATOM 721 C CA . TYR A 1 91 ? -16.413 0.404 8.131 1.00 98.06 91 TYR A CA 1
ATOM 722 C C . TYR A 1 91 ? -16.999 -0.046 9.477 1.00 98.06 91 TYR A C 1
ATOM 724 O O . TYR A 1 91 ? -18.131 0.301 9.796 1.00 98.06 91 TYR A O 1
ATOM 732 N N . GLY A 1 92 ? -16.227 -0.793 10.272 1.00 98.25 92 GLY A N 1
ATOM 733 C CA . GLY A 1 92 ? -16.661 -1.356 11.554 1.00 98.25 92 GLY A CA 1
ATOM 734 C C . GLY A 1 92 ? -17.430 -2.675 11.419 1.00 98.25 92 GLY A C 1
ATOM 735 O O . GLY A 1 92 ? -17.827 -3.257 12.423 1.00 98.25 92 GLY A O 1
ATOM 736 N N . GLN A 1 93 ? -17.616 -3.166 10.193 1.00 97.50 93 GLN A N 1
ATOM 737 C CA . GLN A 1 93 ? -18.216 -4.461 9.884 1.00 97.50 93 GLN A CA 1
ATOM 738 C C . GLN A 1 93 ? -17.678 -4.995 8.550 1.00 97.50 93 GLN A C 1
ATOM 740 O O . GLN A 1 93 ? -17.028 -4.271 7.794 1.00 97.50 93 GLN A O 1
ATOM 745 N N . SER A 1 94 ? -17.945 -6.267 8.251 1.00 97.81 94 SER A N 1
ATOM 746 C CA . SER A 1 94 ? -17.465 -6.901 7.020 1.00 97.81 94 SER A CA 1
ATOM 747 C C . SER A 1 94 ? -18.026 -6.215 5.768 1.00 97.81 94 SER A C 1
ATOM 749 O O . SER A 1 94 ? -19.239 -6.048 5.629 1.00 97.81 94 SER A O 1
ATOM 751 N N . VAL A 1 95 ? -17.136 -5.841 4.844 1.00 98.25 95 VAL A N 1
ATOM 752 C CA . VAL A 1 95 ? -17.492 -5.444 3.478 1.00 98.25 95 VAL A CA 1
ATOM 753 C C . VAL A 1 95 ? -17.498 -6.705 2.603 1.00 98.25 95 VAL A C 1
ATOM 755 O O . VAL A 1 95 ? -16.469 -7.375 2.516 1.00 98.25 95 VAL A O 1
ATOM 758 N N . PRO A 1 96 ? -18.617 -7.055 1.941 1.00 98.25 96 PRO A N 1
ATOM 759 C CA . PRO A 1 96 ? -18.664 -8.216 1.057 1.00 98.25 96 PRO A CA 1
ATOM 760 C C . PRO A 1 96 ? -17.695 -8.081 -0.122 1.00 98.25 96 PRO A C 1
ATOM 762 O O . PRO A 1 96 ? -17.652 -7.027 -0.751 1.00 98.25 96 PRO A O 1
ATOM 765 N N . ASP A 1 97 ? -17.023 -9.169 -0.511 1.00 98.38 97 ASP A N 1
ATOM 766 C CA . ASP A 1 97 ? -16.072 -9.179 -1.640 1.00 98.38 97 ASP A CA 1
ATOM 767 C C . ASP A 1 97 ? -16.684 -8.623 -2.940 1.00 98.38 97 ASP A C 1
ATOM 769 O O . ASP A 1 97 ? -16.043 -7.864 -3.660 1.00 98.38 97 ASP A O 1
ATOM 773 N N . ARG A 1 98 ? -17.969 -8.906 -3.200 1.00 98.31 98 ARG A N 1
ATOM 774 C CA . ARG A 1 98 ? -18.720 -8.384 -4.362 1.00 98.31 98 ARG A CA 1
ATOM 775 C C . ARG A 1 98 ? -18.914 -6.860 -4.382 1.00 98.31 98 ARG A C 1
ATOM 777 O O . ARG A 1 98 ? -19.395 -6.335 -5.378 1.00 98.31 98 ARG A O 1
ATOM 784 N N . ALA A 1 99 ? -18.643 -6.175 -3.274 1.00 98.12 99 ALA A N 1
ATOM 785 C CA . ALA A 1 99 ? -18.739 -4.721 -3.148 1.00 98.12 99 ALA A CA 1
ATOM 786 C C . ALA A 1 99 ? -17.375 -4.026 -3.306 1.00 98.12 99 ALA A C 1
ATOM 788 O O . ALA A 1 99 ? -17.314 -2.798 -3.289 1.00 98.12 99 ALA A O 1
ATOM 789 N N . VAL A 1 100 ? -16.289 -4.793 -3.441 1.00 98.44 100 VAL A N 1
ATOM 790 C CA . VAL A 1 100 ? -14.929 -4.276 -3.593 1.00 98.44 100 VAL A CA 1
ATOM 791 C C . VAL A 1 100 ? -14.541 -4.290 -5.067 1.00 98.44 100 VAL A C 1
ATOM 793 O O . VAL A 1 100 ? -14.758 -5.268 -5.778 1.00 98.44 100 VAL A O 1
ATOM 796 N N . SER A 1 101 ? -13.909 -3.211 -5.516 1.00 98.31 101 SER A N 1
ATOM 797 C CA . SER A 1 101 ? -13.285 -3.112 -6.834 1.00 98.31 101 SER A CA 1
ATOM 798 C C . SER A 1 101 ? -11.869 -2.570 -6.698 1.00 98.31 101 SER A C 1
ATOM 800 O O . SER A 1 101 ? -11.621 -1.697 -5.868 1.00 98.31 101 SER A O 1
ATOM 802 N N . LEU A 1 102 ? -10.964 -3.045 -7.549 1.00 98.56 102 LEU A N 1
ATOM 803 C CA . LEU A 1 102 ? -9.599 -2.541 -7.660 1.00 98.56 102 LEU A CA 1
ATOM 804 C C . LEU A 1 102 ? -9.442 -1.863 -9.015 1.00 98.56 102 LEU A C 1
ATOM 806 O O . LEU A 1 102 ? -9.849 -2.420 -10.033 1.00 98.56 102 LEU A O 1
ATOM 810 N N . ALA A 1 103 ? -8.847 -0.677 -9.025 1.00 97.81 103 ALA A N 1
ATOM 811 C CA . ALA A 1 103 ? -8.635 0.089 -10.241 1.00 97.81 103 ALA A CA 1
ATOM 812 C C . ALA A 1 103 ? -7.280 0.793 -10.198 1.00 97.81 103 ALA A C 1
ATOM 814 O O . ALA A 1 103 ? -6.812 1.214 -9.141 1.00 97.81 103 ALA A O 1
ATOM 815 N N . ILE A 1 104 ? -6.677 0.934 -11.373 1.00 96.25 104 ILE A N 1
ATOM 816 C CA . ILE A 1 104 ? -5.520 1.786 -11.618 1.00 96.25 104 ILE A CA 1
ATOM 817 C C . ILE A 1 104 ? -5.822 2.606 -12.868 1.00 96.25 104 ILE A C 1
ATOM 819 O O . ILE A 1 104 ? -6.312 2.068 -13.860 1.00 96.25 104 ILE A O 1
ATOM 823 N N . ASN A 1 105 ? -5.556 3.905 -12.807 1.00 92.38 105 ASN A N 1
ATOM 824 C CA . ASN A 1 105 ? -5.771 4.797 -13.939 1.00 92.38 105 ASN A CA 1
ATOM 825 C C . ASN A 1 1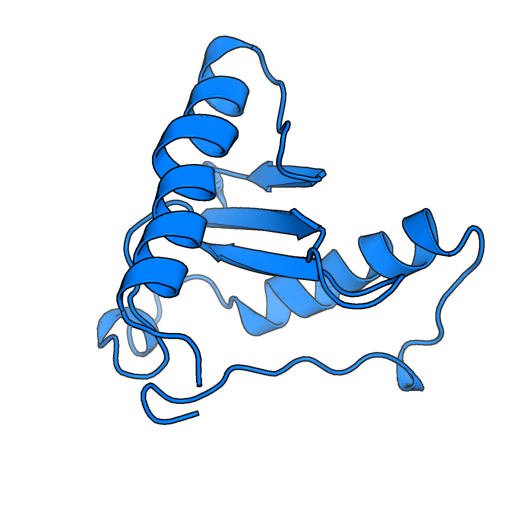05 ? -4.503 4.889 -14.788 1.00 92.38 105 ASN A C 1
ATOM 827 O O . ASN A 1 105 ? -3.387 4.737 -14.285 1.00 92.38 105 ASN A O 1
ATOM 831 N N . SER A 1 106 ? -4.683 5.184 -16.073 1.00 92.94 106 SER A N 1
ATOM 832 C CA . SER A 1 106 ? -3.567 5.527 -16.949 1.00 92.94 106 SER A CA 1
ATOM 833 C C . SER A 1 106 ? -3.015 6.911 -16.589 1.00 92.94 106 SER A C 1
ATOM 835 O O . SER A 1 106 ? -3.655 7.698 -15.887 1.00 92.94 106 SER A O 1
ATOM 837 N N . ARG A 1 107 ? -1.862 7.281 -17.156 1.00 88.81 107 ARG A N 1
ATOM 838 C CA . ARG A 1 107 ? -1.306 8.639 -17.011 1.00 88.81 107 ARG A CA 1
ATOM 839 C C . ARG A 1 107 ? -2.288 9.747 -17.431 1.00 88.81 107 ARG A C 1
ATOM 841 O O . ARG A 1 107 ? -2.205 10.867 -16.935 1.00 88.81 107 ARG A O 1
ATOM 848 N N . THR A 1 108 ? -3.196 9.470 -18.366 1.00 88.69 108 THR A N 1
ATOM 849 C CA . THR A 1 108 ? -4.178 10.450 -18.862 1.00 88.69 108 THR A CA 1
ATOM 850 C C . THR A 1 108 ? -5.459 10.532 -18.030 1.00 88.69 108 THR A C 1
ATOM 852 O O . THR A 1 108 ? -6.270 11.427 -18.284 1.00 88.69 108 THR A O 1
ATOM 855 N N . GLY A 1 109 ? -5.596 9.680 -17.010 1.00 81.12 109 GLY A N 1
ATOM 856 C CA . GLY A 1 109 ? -6.835 9.424 -16.274 1.00 81.12 109 GLY A CA 1
ATOM 857 C C . GLY A 1 109 ? -7.590 8.262 -16.889 1.00 81.12 109 GLY A C 1
ATOM 858 O O . GLY A 1 109 ? -8.824 8.404 -16.972 1.00 81.12 109 GLY A O 1
#

Radius of gyration: 14.01 Å; chains: 1; bounding box: 32×29×34 Å